Protein AF-A0A3N7H7S3-F1 (afdb_monomer_lite)

Sequence (76 aa):
MGAKTLSDSSLATTQDKLNIVAQKLHQKQFEAGVLKVYRDERCEGTNEFIHQYPDGHEELVAVDANLKFIKLRDLY

Foldseek 3Di:
DDDPDQDPVNVVVVVVVVVVVVVVVVVVCVVVVNWDWADDPVDPDPQWIWTADPVRWIFIWGQDPVRDTDTDDTPD

Structure (mmCIF, N/CA/C/O backbone):
data_AF-A0A3N7H7S3-F1
#
_entry.id   AF-A0A3N7H7S3-F1
#
loop_
_atom_site.group_PDB
_atom_site.id
_atom_site.type_symbol
_atom_site.label_atom_id
_atom_site.label_alt_id
_atom_site.label_comp_id
_atom_site.label_asym_id
_atom_site.label_entity_id
_atom_site.label_seq_id
_atom_site.pdbx_PDB_ins_code
_atom_site.Cartn_x
_atom_site.Cartn_y
_atom_site.Cartn_z
_atom_site.occupancy
_atom_site.B_iso_or_equiv
_atom_site.auth_seq_id
_atom_site.auth_comp_id
_atom_site.auth_asym_id
_atom_site.auth_atom_id
_atom_site.pdbx_PDB_model_num
ATOM 1 N N . MET A 1 1 ? -22.430 34.624 12.911 1.00 39.31 1 MET A N 1
ATOM 2 C CA . MET A 1 1 ? -21.988 33.225 12.723 1.00 39.31 1 MET A CA 1
ATOM 3 C C . MET A 1 1 ? -20.646 33.083 13.423 1.00 39.31 1 MET A C 1
ATOM 5 O O . MET A 1 1 ? -19.682 33.670 12.960 1.00 39.31 1 MET A O 1
ATOM 9 N N . GLY A 1 2 ? -20.609 32.456 14.602 1.00 42.03 2 GLY A N 1
ATOM 10 C CA . GLY A 1 2 ? -19.378 32.317 15.386 1.00 42.03 2 GLY A CA 1
ATOM 11 C C . GLY A 1 2 ? -18.566 31.123 14.896 1.00 42.03 2 GLY A C 1
ATOM 12 O O . GLY A 1 2 ? -19.092 30.012 14.853 1.00 42.03 2 GLY A O 1
ATOM 13 N N . ALA A 1 3 ? -17.310 31.348 14.515 1.00 57.03 3 ALA A N 1
ATOM 14 C CA . ALA A 1 3 ? -16.373 30.268 14.244 1.00 57.03 3 ALA A CA 1
ATOM 15 C C . ALA A 1 3 ? -16.140 29.492 15.550 1.00 57.03 3 ALA A C 1
ATOM 17 O O . ALA A 1 3 ? -15.628 30.045 16.523 1.00 57.03 3 ALA A O 1
ATOM 18 N N . LYS A 1 4 ? -16.562 28.223 15.592 1.00 59.62 4 LYS A N 1
ATOM 19 C CA . LYS A 1 4 ? -16.199 27.301 16.672 1.00 59.62 4 LYS A CA 1
ATOM 20 C C . LYS A 1 4 ? -14.712 26.996 16.527 1.00 59.62 4 LYS A C 1
ATOM 22 O O . LYS A 1 4 ? -14.326 26.228 15.652 1.00 59.62 4 LYS A O 1
ATOM 27 N N . THR A 1 5 ? -13.890 27.608 17.367 1.00 60.97 5 THR A N 1
ATOM 28 C CA . THR A 1 5 ? -12.504 27.191 17.557 1.00 60.97 5 THR A CA 1
ATOM 29 C C . THR A 1 5 ? -12.512 25.806 18.201 1.00 60.97 5 THR A C 1
ATOM 31 O O . THR A 1 5 ? -13.057 25.608 19.287 1.00 60.97 5 THR A O 1
ATOM 34 N N . LEU A 1 6 ? -11.981 24.816 17.484 1.00 58.91 6 LEU A N 1
ATOM 35 C CA . LEU A 1 6 ? -11.748 23.480 18.021 1.00 58.91 6 LEU A CA 1
ATOM 36 C C . LEU A 1 6 ? -10.642 23.599 19.075 1.00 58.91 6 LEU A C 1
ATOM 38 O O . LEU A 1 6 ? -9.554 24.076 18.768 1.00 58.91 6 LEU A O 1
ATOM 42 N N . SER A 1 7 ? -10.926 23.218 20.320 1.00 66.81 7 SER A N 1
ATOM 43 C CA . SER A 1 7 ? -9.893 23.098 21.352 1.00 66.81 7 SER A CA 1
ATOM 44 C C . SER A 1 7 ? -8.986 21.908 21.037 1.00 66.81 7 SER A C 1
ATOM 46 O O . SER A 1 7 ? -9.460 20.913 20.481 1.00 66.81 7 SER A O 1
ATOM 48 N N . ASP A 1 8 ? -7.719 21.946 21.449 1.00 63.09 8 ASP A N 1
ATOM 49 C CA . ASP A 1 8 ? -6.764 20.843 21.235 1.00 63.09 8 ASP A CA 1
ATOM 50 C C . ASP A 1 8 ? -7.288 19.494 21.760 1.00 63.09 8 ASP A C 1
ATOM 52 O O . ASP A 1 8 ? -7.105 18.448 21.138 1.00 63.09 8 ASP A O 1
ATOM 56 N N . SER A 1 9 ? -8.063 19.518 22.850 1.00 68.25 9 SER A N 1
ATOM 57 C CA . SER A 1 9 ? -8.750 18.340 23.397 1.00 68.25 9 SER A CA 1
ATOM 58 C C . SER A 1 9 ? -9.803 17.746 22.451 1.00 68.25 9 SER A C 1
ATOM 60 O O . SER A 1 9 ? -9.977 16.526 22.387 1.00 68.25 9 SER A O 1
ATOM 62 N N . SER A 1 10 ? -10.499 18.589 21.685 1.00 76.50 10 SER A N 1
ATOM 63 C CA . SER A 1 10 ? -11.509 18.163 20.712 1.00 76.50 10 SER A CA 1
ATOM 64 C C . SER A 1 10 ? -10.879 17.578 19.446 1.00 76.50 10 SER A C 1
ATOM 66 O O . SER A 1 10 ? -11.423 16.629 18.878 1.00 76.50 10 SER A O 1
ATOM 68 N N . LEU A 1 11 ? -9.705 18.082 19.050 1.00 77.69 11 LEU A N 1
ATOM 69 C CA . LEU A 1 11 ? -8.921 17.553 17.935 1.00 77.69 11 LEU A CA 1
ATOM 70 C C . LEU A 1 11 ? -8.342 16.180 18.275 1.00 77.69 11 LEU A C 1
ATOM 72 O O . LEU A 1 11 ? -8.562 15.243 17.513 1.00 77.69 11 LEU A O 1
ATOM 76 N N . ALA A 1 12 ? -7.715 16.029 19.445 1.00 79.00 12 ALA A N 1
ATOM 77 C CA . ALA A 1 12 ? -7.190 14.742 19.909 1.00 79.00 12 ALA A CA 1
ATOM 78 C C . ALA A 1 12 ? -8.288 13.665 19.975 1.00 79.00 12 ALA A C 1
ATOM 80 O O . ALA A 1 12 ? -8.159 12.596 19.387 1.00 79.00 12 ALA A O 1
ATOM 81 N N . THR A 1 13 ? -9.439 13.994 20.573 1.00 79.06 13 THR A N 1
ATOM 82 C CA . THR A 1 13 ? -10.586 13.070 20.649 1.00 79.06 13 THR A CA 1
ATOM 83 C C . THR A 1 13 ? -11.119 12.681 19.265 1.00 79.06 13 THR A C 1
ATOM 85 O O . THR A 1 13 ? -11.598 11.564 19.055 1.00 79.06 13 THR A O 1
ATOM 88 N N . THR A 1 14 ? -11.086 13.610 18.308 1.00 82.50 14 THR A N 1
ATOM 89 C CA . THR A 1 14 ? -11.514 13.344 16.929 1.00 82.50 14 THR A CA 1
ATOM 90 C C . THR A 1 14 ? -10.500 12.462 16.209 1.00 82.50 14 THR A C 1
ATOM 92 O O . THR A 1 14 ? -10.900 11.523 15.521 1.00 82.50 14 THR A O 1
ATOM 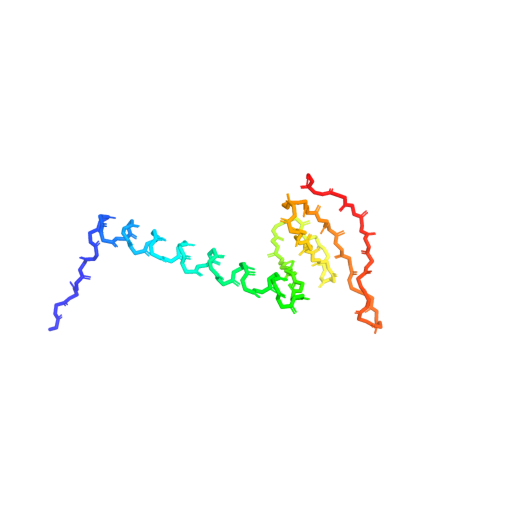95 N N . GLN A 1 15 ? -9.206 12.702 16.425 1.00 78.81 15 GLN A N 1
ATOM 96 C CA . GLN A 1 15 ? -8.127 11.888 15.883 1.00 78.81 15 GLN A CA 1
ATOM 97 C C . GLN A 1 15 ? -8.197 10.445 16.393 1.00 78.81 15 GLN A C 1
ATOM 99 O O . GLN A 1 15 ? -8.112 9.518 15.594 1.00 78.81 15 GLN A O 1
ATOM 104 N N . ASP A 1 16 ? -8.455 10.236 17.685 1.00 81.62 16 ASP A N 1
ATOM 105 C CA . ASP A 1 16 ? -8.602 8.891 18.254 1.00 81.62 16 ASP A CA 1
ATOM 106 C C . ASP A 1 16 ? -9.775 8.129 17.628 1.00 81.62 16 ASP A C 1
ATOM 108 O O . ASP A 1 16 ? -9.656 6.958 17.261 1.00 81.62 16 ASP A O 1
ATOM 112 N N . LYS A 1 17 ? -10.913 8.804 17.429 1.00 85.56 17 LYS A N 1
ATOM 113 C CA . LYS A 1 17 ? -12.073 8.211 16.746 1.00 85.56 17 LYS A CA 1
ATOM 114 C C . LYS A 1 17 ? -11.752 7.851 15.297 1.00 85.56 17 LYS A C 1
ATOM 116 O O . LYS A 1 17 ? -12.149 6.776 14.845 1.00 85.56 17 LYS A O 1
ATOM 121 N N . LEU A 1 18 ? -11.037 8.720 14.582 1.00 79.81 18 LEU A N 1
ATOM 122 C CA . LEU 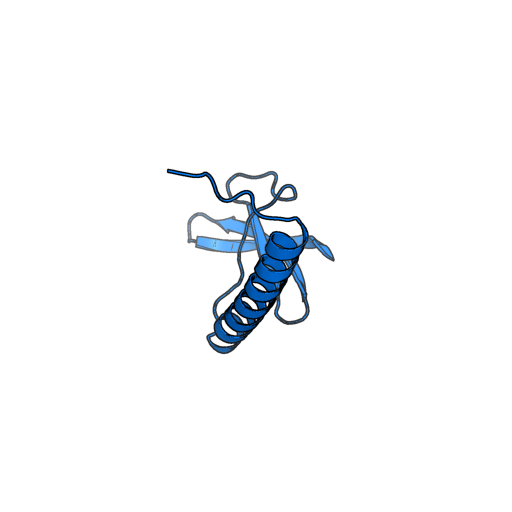A 1 18 ? -10.592 8.459 13.212 1.00 79.81 18 LEU A CA 1
ATOM 123 C C . LEU A 1 18 ? -9.634 7.269 13.154 1.00 79.81 18 LEU A C 1
ATOM 125 O O . LEU A 1 18 ? -9.811 6.403 12.302 1.00 79.81 18 LEU A O 1
ATOM 129 N N . ASN A 1 19 ? -8.698 7.168 14.098 1.00 76.94 19 ASN A N 1
ATOM 130 C CA . ASN A 1 19 ? -7.763 6.050 14.190 1.00 76.94 19 ASN A CA 1
ATOM 131 C C . ASN A 1 19 ? -8.500 4.717 14.394 1.00 76.94 19 ASN A C 1
ATOM 133 O O . ASN A 1 19 ? -8.219 3.749 13.690 1.00 76.94 19 ASN A O 1
ATOM 137 N N . ILE A 1 20 ? -9.497 4.669 15.286 1.00 83.88 20 ILE A N 1
ATOM 138 C CA . ILE A 1 20 ? -10.310 3.461 15.520 1.00 83.88 20 ILE A CA 1
ATOM 139 C C . ILE A 1 20 ? -11.089 3.061 14.259 1.00 83.88 20 ILE A C 1
ATOM 141 O O . ILE A 1 20 ? -11.171 1.877 13.920 1.00 83.88 20 ILE A O 1
ATOM 145 N N . VAL A 1 21 ? -11.686 4.029 13.557 1.00 85.88 21 VAL A N 1
ATOM 146 C CA . VAL A 1 21 ? -12.420 3.759 12.311 1.00 85.88 21 VAL A CA 1
ATOM 147 C C . VAL A 1 21 ? -11.469 3.278 11.215 1.00 85.88 21 VAL A C 1
ATOM 149 O O . VAL A 1 21 ? -11.781 2.296 10.542 1.00 85.88 21 VAL A O 1
ATOM 152 N N . ALA A 1 22 ? -10.300 3.906 11.074 1.00 75.94 22 ALA A N 1
ATOM 153 C CA . ALA A 1 22 ? -9.274 3.509 10.117 1.00 75.94 22 ALA A CA 1
ATOM 154 C C . ALA A 1 22 ? -8.762 2.088 10.390 1.00 75.94 22 ALA A C 1
ATOM 156 O O . ALA A 1 22 ? -8.679 1.288 9.464 1.00 75.94 22 ALA A O 1
ATOM 157 N N . GLN A 1 23 ? -8.513 1.725 11.653 1.00 78.75 23 GLN A N 1
ATOM 158 C CA . GLN A 1 23 ? -8.124 0.362 12.033 1.00 78.75 23 GLN A CA 1
ATOM 159 C C . GLN A 1 23 ? -9.190 -0.671 11.650 1.00 78.75 23 GLN A C 1
ATOM 161 O O . GLN A 1 23 ? -8.871 -1.680 11.026 1.00 78.75 23 GLN A O 1
ATOM 166 N N . LYS A 1 24 ? -10.468 -0.404 11.952 1.00 84.38 24 LYS A N 1
ATOM 167 C CA . LYS A 1 24 ? -11.578 -1.294 11.564 1.00 84.38 24 LYS A CA 1
ATOM 168 C C . LYS A 1 24 ? -11.722 -1.417 10.050 1.00 84.38 24 LYS A C 1
ATOM 170 O O . LYS A 1 24 ? -12.049 -2.491 9.552 1.00 84.38 24 LYS A O 1
ATOM 175 N N . LEU A 1 25 ? -11.512 -0.322 9.322 1.00 81.94 25 LEU A N 1
ATOM 176 C CA . LEU A 1 25 ? -11.552 -0.323 7.865 1.00 81.94 25 LEU A CA 1
ATOM 177 C C . LEU A 1 25 ? -10.403 -1.153 7.288 1.00 81.94 25 LEU A C 1
ATOM 179 O O . LEU A 1 25 ? -10.656 -1.993 6.431 1.00 81.94 25 LEU A O 1
ATOM 183 N N . HIS A 1 26 ? -9.183 -0.976 7.799 1.00 75.31 26 HIS A N 1
ATOM 184 C CA . HIS A 1 26 ? -8.023 -1.768 7.390 1.00 75.31 26 HIS A CA 1
ATOM 185 C C . HIS A 1 26 ? -8.243 -3.259 7.650 1.00 75.31 26 HIS A C 1
ATOM 187 O O . HIS A 1 26 ? -7.987 -4.072 6.770 1.00 75.31 26 HIS A O 1
ATOM 193 N N . GLN A 1 27 ? -8.783 -3.619 8.816 1.00 77.31 27 GLN A N 1
ATOM 194 C CA . GLN A 1 27 ? -9.073 -5.014 9.141 1.00 77.31 27 GLN A CA 1
ATOM 195 C C . GLN A 1 27 ? -10.101 -5.625 8.179 1.00 77.31 27 GLN A C 1
ATOM 197 O O . GLN A 1 27 ? -9.888 -6.718 7.667 1.00 77.31 27 GLN A O 1
ATOM 202 N N . LYS A 1 28 ? -11.174 -4.895 7.850 1.00 83.19 28 LYS A N 1
ATOM 203 C CA . LYS A 1 28 ? -12.170 -5.354 6.868 1.00 83.19 28 LYS A CA 1
ATOM 204 C C . LYS A 1 28 ? -11.619 -5.453 5.448 1.00 83.19 28 LYS A C 1
ATOM 206 O O . LYS A 1 28 ? -11.991 -6.362 4.716 1.00 83.19 28 LYS A O 1
ATOM 211 N N . GLN A 1 29 ? -10.770 -4.510 5.042 1.00 78.56 29 GLN A N 1
ATOM 212 C CA . GLN A 1 29 ? -10.086 -4.558 3.748 1.00 78.56 29 GLN A CA 1
ATOM 213 C C . GLN A 1 29 ? -9.203 -5.801 3.663 1.00 78.56 29 GLN A C 1
ATOM 215 O O . GLN A 1 29 ? -9.270 -6.526 2.674 1.00 78.56 29 GLN A O 1
ATOM 220 N N . PHE A 1 30 ? -8.467 -6.094 4.735 1.00 73.94 30 PHE A N 1
ATOM 221 C CA . PHE A 1 30 ? -7.665 -7.302 4.835 1.00 73.94 30 PHE A CA 1
ATOM 222 C C . PHE A 1 30 ? -8.514 -8.582 4.754 1.00 73.94 30 PHE A C 1
ATOM 224 O O . PHE A 1 30 ? -8.235 -9.442 3.922 1.00 73.94 30 PHE A O 1
ATOM 231 N N . GLU A 1 31 ? -9.588 -8.689 5.542 1.00 79.75 31 GLU A N 1
ATOM 232 C CA . GLU A 1 31 ? -10.515 -9.836 5.510 1.00 79.75 31 GLU A CA 1
ATOM 233 C C . GLU A 1 31 ? -11.143 -10.056 4.123 1.00 79.75 31 GLU A C 1
ATOM 235 O O . GLU A 1 31 ? -11.435 -11.187 3.740 1.00 79.75 31 GLU A O 1
ATOM 240 N N . ALA A 1 32 ? -11.326 -8.983 3.353 1.00 81.88 32 ALA A N 1
ATOM 241 C CA . ALA A 1 32 ? -11.853 -9.025 1.993 1.00 81.88 32 ALA A CA 1
ATOM 242 C C . ALA A 1 32 ? -10.784 -9.299 0.915 1.00 81.88 32 ALA A C 1
ATOM 244 O O . ALA A 1 32 ? -11.114 -9.309 -0.271 1.00 81.88 32 ALA A O 1
ATOM 245 N N . GLY A 1 33 ? -9.514 -9.493 1.293 1.00 76.12 33 GLY A N 1
ATOM 246 C CA . GLY A 1 33 ? -8.405 -9.688 0.353 1.00 76.12 33 GLY A CA 1
ATOM 247 C C . GLY A 1 33 ? -8.048 -8.433 -0.452 1.00 76.12 33 GLY A C 1
ATOM 248 O O . GLY A 1 33 ? -7.447 -8.534 -1.521 1.00 76.12 33 GLY A O 1
ATOM 249 N N . VAL A 1 34 ? -8.435 -7.248 0.028 1.00 79.50 34 VAL A N 1
ATOM 250 C CA . VAL A 1 34 ? -8.092 -5.970 -0.603 1.00 79.50 34 VAL A CA 1
ATOM 251 C C . VAL A 1 34 ? -6.645 -5.635 -0.264 1.00 79.50 34 VAL A C 1
ATOM 253 O O . VAL A 1 34 ? -6.297 -5.432 0.899 1.00 79.50 34 VAL A O 1
ATOM 256 N N . LEU A 1 35 ? -5.807 -5.552 -1.296 1.00 78.75 35 LEU A N 1
ATOM 257 C CA . LEU A 1 35 ? -4.404 -5.174 -1.160 1.00 78.75 35 LEU A CA 1
ATOM 258 C C . LEU A 1 35 ? -4.292 -3.722 -0.697 1.00 78.75 35 LEU A C 1
ATOM 260 O O . LEU A 1 35 ? -4.904 -2.820 -1.279 1.00 78.75 35 LEU A O 1
ATOM 264 N N . LYS A 1 36 ? -3.473 -3.484 0.328 1.00 85.81 36 LYS A N 1
ATOM 265 C CA . LYS A 1 36 ? -3.192 -2.135 0.804 1.00 85.81 36 LYS A CA 1
ATOM 266 C C . LYS A 1 36 ? -1.982 -1.584 0.065 1.00 85.81 36 LYS A C 1
ATOM 268 O O . LYS A 1 36 ? -0.840 -1.842 0.436 1.00 85.81 36 LYS A O 1
ATOM 273 N N . VAL A 1 37 ? -2.267 -0.833 -0.994 1.00 88.69 37 VAL A N 1
ATOM 274 C CA . VAL A 1 37 ? -1.258 -0.206 -1.849 1.00 88.69 37 VAL A CA 1
ATOM 275 C C . VAL A 1 37 ? -1.376 1.311 -1.746 1.00 88.69 37 VAL A C 1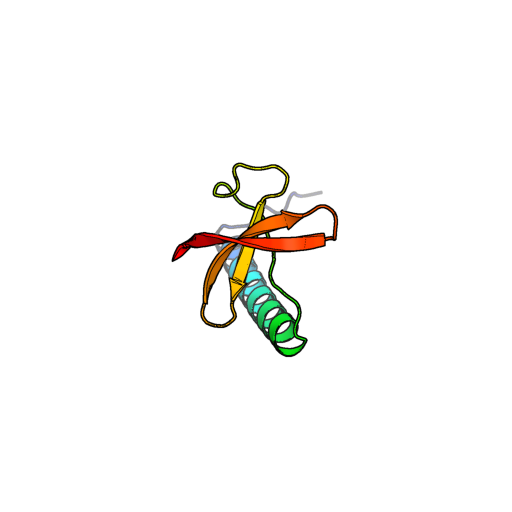
ATOM 277 O O . VAL A 1 37 ? -2.459 1.863 -1.939 1.00 88.69 37 VAL A O 1
ATOM 280 N N . TYR A 1 38 ? -0.280 1.992 -1.423 1.00 90.56 38 TYR A N 1
ATOM 281 C CA . TYR A 1 38 ? -0.252 3.447 -1.254 1.00 90.56 38 TYR A CA 1
ATOM 282 C C . TYR A 1 38 ? 1.072 4.051 -1.738 1.00 90.56 38 TYR A C 1
ATOM 284 O O . TYR A 1 38 ? 1.950 3.337 -2.207 1.00 90.56 38 TYR A O 1
ATOM 292 N N . ARG A 1 39 ? 1.204 5.379 -1.685 1.00 92.69 39 ARG A N 1
ATOM 293 C CA . ARG A 1 39 ? 2.440 6.096 -2.030 1.00 92.69 39 ARG A CA 1
ATOM 294 C C . ARG A 1 39 ? 2.826 7.036 -0.903 1.00 92.69 39 ARG A C 1
ATOM 296 O O . ARG A 1 39 ? 1.951 7.700 -0.350 1.00 92.69 39 ARG A O 1
ATOM 303 N N . ASP A 1 40 ? 4.118 7.130 -0.631 1.00 93.25 40 ASP A N 1
ATOM 304 C CA . ASP A 1 40 ? 4.703 8.136 0.251 1.00 93.25 40 ASP A CA 1
ATOM 305 C C . ASP A 1 40 ? 6.076 8.592 -0.280 1.00 93.25 40 ASP A C 1
ATOM 307 O O . ASP A 1 40 ? 6.429 8.319 -1.430 1.00 93.25 40 ASP A O 1
ATOM 311 N N . GLU A 1 41 ? 6.834 9.308 0.548 1.00 93.31 41 GLU A N 1
ATOM 312 C CA . GLU A 1 41 ? 8.165 9.846 0.241 1.00 93.31 41 GLU A CA 1
ATOM 313 C C . GLU A 1 41 ? 9.225 8.797 -0.138 1.00 93.31 41 GLU A C 1
ATOM 315 O O . GLU A 1 41 ? 10.238 9.152 -0.734 1.00 93.31 41 GLU A O 1
ATOM 320 N N . ARG A 1 42 ? 8.995 7.511 0.156 1.00 94.06 42 ARG A N 1
ATOM 321 C CA . ARG A 1 42 ? 9.887 6.399 -0.209 1.00 94.06 42 ARG A CA 1
ATOM 322 C C . ARG A 1 42 ? 9.728 5.963 -1.671 1.00 94.06 42 ARG A C 1
ATOM 324 O O . ARG A 1 42 ? 10.542 5.173 -2.146 1.00 94.06 42 ARG A O 1
ATOM 331 N N . CYS A 1 43 ? 8.683 6.432 -2.362 1.00 94.56 43 CYS A N 1
ATOM 332 C CA . CYS A 1 43 ? 8.439 6.174 -3.782 1.00 94.56 43 CYS A CA 1
ATOM 333 C C . CYS A 1 43 ? 9.122 7.256 -4.632 1.00 94.56 43 CYS A C 1
ATOM 335 O O . CYS A 1 43 ? 8.633 8.384 -4.717 1.00 94.56 43 CYS A O 1
ATOM 337 N N . GLU A 1 44 ? 10.219 6.906 -5.297 1.00 93.06 44 GLU A N 1
ATOM 338 C CA . GLU A 1 44 ? 10.981 7.817 -6.160 1.00 93.06 44 GLU A CA 1
ATOM 339 C C . GLU A 1 44 ? 10.396 7.842 -7.584 1.00 93.06 44 GLU A C 1
ATOM 341 O O . GLU A 1 44 ? 10.362 8.881 -8.248 1.00 93.06 44 GLU A O 1
ATOM 346 N N . GLY A 1 45 ? 9.888 6.696 -8.048 1.00 91.25 45 GLY A N 1
ATOM 347 C CA . GLY A 1 45 ? 9.323 6.516 -9.384 1.00 91.25 45 GLY A CA 1
ATOM 348 C C . GLY A 1 45 ? 7.830 6.844 -9.495 1.00 91.25 45 GLY A C 1
ATOM 349 O O . GLY A 1 45 ? 7.029 6.653 -8.577 1.00 91.25 45 GLY A O 1
ATOM 350 N N . THR A 1 46 ? 7.389 7.282 -10.677 1.00 89.94 46 THR A N 1
ATOM 351 C CA . THR A 1 46 ? 5.958 7.519 -10.965 1.00 89.94 46 THR A CA 1
ATOM 352 C C . THR A 1 46 ? 5.132 6.236 -11.003 1.00 89.94 46 THR A C 1
ATOM 354 O O . THR A 1 46 ? 3.916 6.304 -10.854 1.00 89.94 46 THR A O 1
ATOM 357 N N . ASN A 1 47 ? 5.764 5.076 -11.135 1.00 92.62 47 ASN A N 1
ATOM 358 C CA . ASN A 1 47 ? 5.129 3.763 -11.100 1.00 92.62 47 ASN A CA 1
ATOM 359 C C . ASN A 1 47 ? 5.431 2.975 -9.815 1.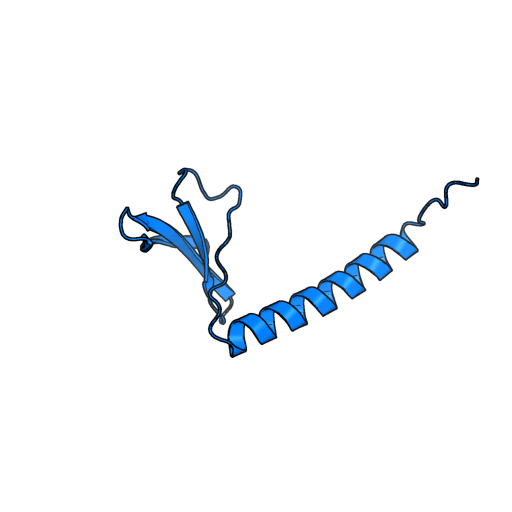00 92.62 47 ASN A C 1
ATOM 361 O O . ASN A 1 47 ? 5.101 1.794 -9.763 1.00 92.62 47 ASN A O 1
ATOM 365 N N . GLU A 1 48 ? 6.038 3.602 -8.806 1.00 95.06 48 GLU A N 1
ATOM 366 C CA . GLU A 1 48 ? 6.342 2.971 -7.522 1.00 95.06 48 GLU A CA 1
ATOM 367 C C . GLU A 1 48 ? 5.229 3.186 -6.497 1.00 95.06 48 GLU A C 1
ATOM 369 O O . GLU A 1 48 ? 4.605 4.251 -6.429 1.00 95.06 48 GLU A O 1
ATOM 374 N N . PHE A 1 49 ? 4.997 2.146 -5.704 1.00 94.75 49 PHE A N 1
ATOM 375 C CA . PHE A 1 49 ? 4.006 2.081 -4.645 1.00 94.75 49 PHE A CA 1
ATOM 376 C C . PHE A 1 49 ? 4.539 1.244 -3.486 1.00 94.75 49 PHE A C 1
ATOM 378 O O . PHE A 1 49 ? 5.427 0.414 -3.657 1.00 94.75 49 PHE A O 1
ATOM 385 N N . ILE A 1 50 ? 3.941 1.415 -2.318 1.00 94.44 50 ILE A N 1
ATOM 386 C CA . ILE A 1 50 ? 4.173 0.579 -1.149 1.00 94.44 50 ILE A CA 1
ATOM 387 C C . ILE A 1 50 ? 3.021 -0.392 -1.019 1.00 94.44 50 ILE A C 1
ATOM 389 O O . ILE A 1 50 ? 1.862 0.023 -0.964 1.00 94.44 50 ILE A O 1
ATOM 393 N N . HIS A 1 51 ? 3.349 -1.673 -0.952 1.00 91.56 51 HIS A N 1
ATOM 394 C CA . HIS A 1 51 ? 2.427 -2.725 -0.578 1.00 91.56 51 HIS A CA 1
ATOM 395 C C . HIS A 1 51 ? 2.647 -3.074 0.894 1.00 91.56 51 HIS A C 1
ATOM 397 O O . HIS A 1 51 ? 3.736 -3.502 1.267 1.00 91.56 51 HIS A O 1
ATOM 403 N N . GLN A 1 52 ? 1.622 -2.874 1.724 1.00 89.25 52 GLN A N 1
ATOM 404 C CA . GLN A 1 52 ? 1.647 -3.267 3.131 1.00 89.25 52 GLN A CA 1
ATOM 405 C C . GLN A 1 52 ? 0.939 -4.607 3.312 1.00 89.25 52 GLN A C 1
ATOM 407 O O . GLN A 1 52 ? -0.256 -4.739 3.021 1.00 89.25 52 GLN A O 1
ATOM 412 N N . TYR A 1 53 ? 1.685 -5.574 3.831 1.00 85.31 53 TYR A N 1
ATOM 413 C CA . TYR A 1 53 ? 1.216 -6.905 4.156 1.00 85.31 53 TYR A CA 1
ATOM 414 C C . TYR A 1 53 ? 0.489 -6.937 5.508 1.00 85.31 53 TYR A C 1
ATOM 416 O O . TYR A 1 53 ? 0.599 -6.018 6.326 1.00 85.31 53 TYR A O 1
ATOM 424 N N . PRO A 1 54 ? -0.289 -7.999 5.765 1.00 79.31 54 PRO A N 1
ATOM 425 C CA . PRO A 1 54 ? -1.114 -8.107 6.969 1.00 79.31 54 PRO A CA 1
ATOM 426 C C . PRO A 1 54 ? -0.317 -8.247 8.266 1.00 79.31 54 PRO A C 1
ATOM 428 O O . PRO A 1 54 ? -0.807 -7.893 9.335 1.00 79.31 54 PRO A O 1
ATOM 431 N N . ASP A 1 55 ? 0.895 -8.786 8.173 1.00 82.38 55 ASP A N 1
ATOM 432 C CA . ASP A 1 55 ? 1.856 -8.912 9.270 1.00 82.38 55 ASP A CA 1
ATOM 433 C C . ASP A 1 55 ? 2.598 -7.597 9.565 1.00 82.38 55 ASP A C 1
ATOM 435 O O . ASP A 1 55 ? 3.377 -7.532 10.515 1.00 82.38 55 ASP A O 1
ATOM 439 N N . GLY A 1 56 ? 2.313 -6.540 8.798 1.00 81.88 56 GLY A N 1
ATOM 440 C CA . GLY A 1 56 ? 2.933 -5.227 8.927 1.00 81.88 56 GLY A CA 1
ATOM 441 C C .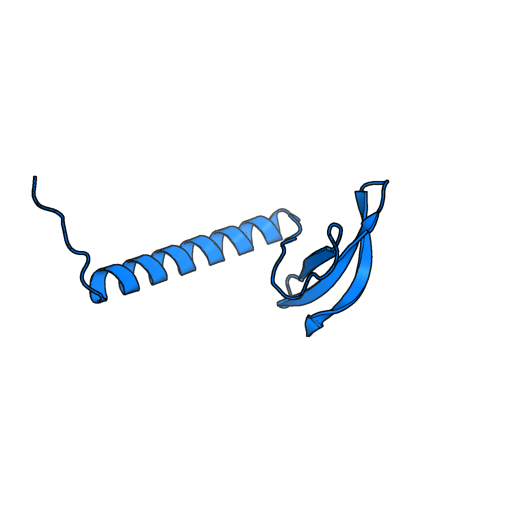 GLY A 1 56 ? 4.198 -5.052 8.092 1.00 81.88 56 GLY A C 1
ATOM 442 O O . GLY A 1 56 ? 4.728 -3.945 8.081 1.00 81.88 56 GLY A O 1
ATOM 443 N N . HIS A 1 57 ? 4.652 -6.092 7.385 1.00 87.75 57 HIS A N 1
ATOM 444 C CA . HIS A 1 57 ? 5.759 -5.989 6.436 1.00 87.75 57 HIS A CA 1
ATOM 445 C C . HIS A 1 57 ? 5.390 -5.062 5.279 1.00 87.75 57 HIS A C 1
ATOM 447 O O . HIS A 1 57 ? 4.243 -5.032 4.822 1.00 87.75 57 HIS A O 1
ATOM 453 N N . GLU A 1 58 ? 6.360 -4.287 4.805 1.00 93.56 58 GLU A N 1
ATOM 454 C CA . GLU A 1 58 ? 6.162 -3.385 3.676 1.00 93.56 58 GLU A CA 1
ATOM 455 C C . GLU A 1 58 ? 7.157 -3.659 2.551 1.00 93.56 58 GLU A C 1
ATOM 457 O O . GLU A 1 58 ? 8.361 -3.809 2.762 1.00 93.56 58 GLU A O 1
ATOM 462 N N . GLU A 1 59 ? 6.656 -3.656 1.318 1.00 94.88 59 GLU A N 1
ATOM 463 C CA . GLU A 1 59 ? 7.479 -3.747 0.115 1.00 94.88 59 GLU A CA 1
ATOM 464 C C . GLU A 1 59 ? 7.284 -2.527 -0.768 1.00 94.88 59 GLU A C 1
ATOM 466 O O . GLU A 1 59 ? 6.159 -2.094 -1.024 1.00 94.88 59 GLU A O 1
ATOM 471 N N . LEU A 1 60 ? 8.388 -2.027 -1.317 1.00 96.06 60 LEU A N 1
ATOM 472 C CA . LEU A 1 60 ? 8.343 -1.146 -2.471 1.00 96.06 60 LEU A CA 1
ATOM 473 C C . LEU A 1 60 ? 8.119 -2.005 -3.716 1.00 96.06 60 LEU A C 1
ATOM 475 O O . LEU A 1 60 ? 8.906 -2.910 -4.011 1.00 96.06 60 LEU A O 1
ATOM 479 N N . VAL A 1 61 ? 7.062 -1.706 -4.460 1.00 94.75 61 VAL A N 1
ATOM 480 C CA . VAL A 1 61 ? 6.673 -2.393 -5.691 1.00 94.75 61 VAL A CA 1
ATOM 481 C C . VAL A 1 61 ? 6.555 -1.392 -6.839 1.00 94.75 61 VAL A C 1
ATOM 483 O O . VAL A 1 61 ? 6.094 -0.271 -6.651 1.00 94.75 61 VAL A O 1
ATOM 486 N N . ALA A 1 62 ? 6.937 -1.795 -8.046 1.00 94.94 62 ALA A N 1
ATOM 487 C CA . ALA A 1 62 ? 6.647 -1.067 -9.277 1.00 94.94 62 ALA A CA 1
ATOM 488 C C . ALA A 1 62 ? 5.453 -1.693 -10.001 1.00 94.94 62 ALA A C 1
ATOM 490 O O . ALA A 1 62 ? 5.294 -2.910 -9.993 1.00 94.94 62 ALA A O 1
ATOM 491 N N . VAL A 1 63 ? 4.638 -0.882 -10.671 1.00 91.75 63 VAL A N 1
ATOM 492 C CA . VAL A 1 63 ? 3.577 -1.366 -11.566 1.00 91.75 63 VAL A CA 1
ATOM 493 C C . VAL A 1 63 ? 4.088 -1.389 -13.006 1.00 91.75 63 VAL A C 1
ATOM 495 O O . VAL A 1 63 ? 4.604 -0.384 -13.504 1.00 91.75 63 VAL A O 1
ATOM 498 N N . ASP A 1 64 ? 3.960 -2.539 -13.670 1.00 90.62 64 ASP A N 1
ATOM 499 C CA . ASP A 1 64 ? 4.296 -2.701 -15.088 1.00 90.62 64 ASP A CA 1
ATOM 500 C C . ASP A 1 64 ? 3.144 -2.280 -16.023 1.00 90.62 64 ASP A C 1
ATOM 502 O O . ASP A 1 64 ? 2.029 -1.967 -15.598 1.00 90.62 64 ASP A O 1
ATOM 506 N N . ALA A 1 65 ? 3.396 -2.298 -17.335 1.00 89.88 65 ALA A N 1
ATOM 507 C CA . ALA A 1 65 ? 2.391 -1.954 -18.345 1.00 89.88 65 ALA A CA 1
ATOM 508 C C . ALA A 1 65 ? 1.182 -2.916 -18.386 1.00 89.88 65 ALA A C 1
ATOM 510 O O . ALA A 1 65 ? 0.152 -2.579 -18.963 1.00 89.88 65 ALA A O 1
ATOM 511 N N . ASN A 1 66 ? 1.293 -4.098 -17.773 1.00 90.94 66 ASN A N 1
ATOM 512 C CA . ASN A 1 66 ? 0.226 -5.090 -17.649 1.00 90.94 66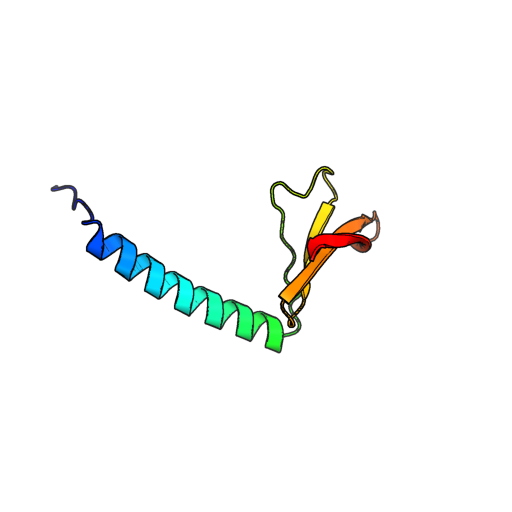 ASN A CA 1
ATOM 513 C C . ASN A 1 66 ? -0.490 -5.007 -16.291 1.00 90.94 66 ASN A C 1
ATOM 515 O O . ASN A 1 66 ? -1.231 -5.927 -15.943 1.00 90.94 66 ASN A O 1
ATOM 519 N N . LEU A 1 67 ? -0.263 -3.931 -15.527 1.00 82.50 67 LEU A N 1
ATOM 520 C CA . LEU A 1 67 ? -0.815 -3.709 -14.190 1.00 82.50 67 LEU A CA 1
ATOM 521 C C . LEU A 1 67 ? -0.387 -4.770 -13.164 1.00 82.50 67 LEU A C 1
ATOM 523 O O . LEU A 1 67 ? -1.112 -5.052 -12.209 1.00 82.50 67 LEU A O 1
ATOM 527 N N . LYS A 1 68 ? 0.794 -5.366 -13.348 1.00 87.31 68 LYS A N 1
ATOM 528 C CA . LYS A 1 68 ? 1.390 -6.299 -12.391 1.00 87.31 68 LYS A CA 1
ATOM 529 C C . LYS A 1 68 ? 2.330 -5.565 -11.450 1.00 87.31 68 LYS A C 1
ATOM 531 O O . LYS A 1 68 ? 3.135 -4.744 -11.884 1.00 87.31 68 LYS A O 1
ATOM 536 N N . PHE A 1 69 ? 2.256 -5.922 -10.172 1.00 88.50 69 PHE A N 1
ATOM 537 C CA . PHE A 1 69 ? 3.219 -5.483 -9.171 1.00 88.50 69 PHE A CA 1
ATOM 538 C C . PHE A 1 69 ? 4.516 -6.289 -9.290 1.00 88.50 69 PHE A C 1
ATOM 540 O O . PHE A 1 69 ? 4.501 -7.520 -9.296 1.00 88.50 69 PHE A O 1
ATOM 547 N N . ILE A 1 70 ? 5.637 -5.581 -9.375 1.00 92.69 70 ILE A N 1
ATOM 548 C CA . ILE A 1 70 ? 6.997 -6.110 -9.394 1.00 92.69 70 ILE A CA 1
ATOM 549 C C . ILE A 1 70 ? 7.676 -5.641 -8.112 1.00 92.69 70 ILE A C 1
ATOM 551 O O . ILE A 1 70 ? 7.831 -4.439 -7.907 1.00 92.69 70 ILE A O 1
ATOM 555 N N . LYS A 1 71 ? 8.098 -6.572 -7.253 1.00 93.00 71 LYS A N 1
ATOM 556 C CA . LYS A 1 71 ? 8.861 -6.239 -6.044 1.00 93.00 71 LYS A CA 1
ATOM 557 C C . LYS A 1 71 ? 10.185 -5.569 -6.416 1.00 93.00 71 LYS A C 1
ATOM 559 O O . LYS A 1 71 ? 10.945 -6.112 -7.216 1.00 93.00 71 LYS A O 1
ATOM 564 N N . LEU A 1 72 ? 10.459 -4.419 -5.803 1.00 92.69 72 LEU A N 1
ATOM 565 C CA . LEU A 1 72 ? 11.727 -3.700 -5.920 1.00 92.69 72 LEU A CA 1
ATOM 566 C C . LEU A 1 72 ? 12.629 -3.963 -4.710 1.00 92.69 72 LEU A C 1
ATOM 568 O O . LEU A 1 72 ? 13.772 -4.379 -4.885 1.00 92.69 72 LEU A O 1
ATOM 572 N N . ARG A 1 73 ? 12.128 -3.734 -3.486 1.00 92.62 73 ARG A N 1
ATOM 573 C CA . ARG A 1 73 ? 12.867 -3.959 -2.228 1.00 92.62 73 ARG A CA 1
ATOM 574 C C . ARG A 1 73 ? 11.942 -4.026 -1.011 1.00 92.62 73 ARG A C 1
ATOM 576 O O . ARG A 1 73 ? 10.841 -3.484 -1.047 1.00 92.62 73 ARG A O 1
ATOM 583 N N . ASP A 1 74 ? 12.423 -4.646 0.060 1.00 91.75 74 ASP A N 1
ATOM 584 C CA . ASP A 1 74 ? 11.788 -4.604 1.381 1.00 91.75 74 ASP A CA 1
ATOM 585 C C . ASP A 1 74 ? 11.977 -3.227 2.039 1.00 91.75 74 ASP A C 1
ATOM 587 O O . ASP A 1 74 ? 13.005 -2.572 1.842 1.00 91.75 74 ASP A O 1
ATOM 591 N N . LEU A 1 75 ? 10.982 -2.796 2.815 1.00 84.44 75 LEU A N 1
ATOM 592 C CA . LEU A 1 75 ? 10.933 -1.509 3.512 1.00 84.44 75 LEU A CA 1
ATOM 593 C C . LEU A 1 75 ? 10.780 -1.665 5.034 1.00 84.44 75 LEU A C 1
ATOM 595 O O . LEU A 1 75 ? 10.305 -0.715 5.645 1.00 84.44 75 LEU A O 1
ATOM 599 N N . TYR A 1 76 ? 11.227 -2.798 5.598 1.00 70.94 76 TYR A N 1
ATOM 600 C CA . TYR A 1 76 ? 11.212 -3.233 7.016 1.00 70.94 76 TYR A CA 1
ATOM 601 C C . TYR A 1 76 ? 10.161 -4.292 7.376 1.00 70.94 76 TYR A C 1
ATOM 603 O O . TYR A 1 76 ? 9.038 -4.271 6.824 1.00 70.94 76 TYR A O 1
#

pLDDT: mean 82.68, std 11.71, range [39.31, 96.06]

Secondary structure (DSSP, 8-state):
----PPPHHHHHHHHHHHHHHHHHHHHHHHHTT--EEE--TT--STTEEEEEPTTS-EEEEEE-TTS-EEEEEE--

Radius of gyration: 17.43 Å; chains: 1; bounding box: 35×43×42 Å